Protein AF-A0A957Z0E6-F1 (afdb_monomer)

Structure (mmCIF, N/CA/C/O backbone):
data_AF-A0A957Z0E6-F1
#
_entry.id   AF-A0A957Z0E6-F1
#
loop_
_atom_site.group_PDB
_atom_site.id
_atom_site.type_symbol
_atom_site.label_atom_id
_atom_site.label_alt_id
_atom_site.label_comp_id
_atom_site.label_asym_id
_atom_site.label_entity_id
_atom_site.label_seq_id
_atom_site.pdbx_PDB_ins_code
_atom_site.Cartn_x
_atom_site.Cartn_y
_atom_site.Cartn_z
_atom_site.occupancy
_atom_site.B_iso_or_equiv
_atom_site.auth_seq_id
_atom_site.auth_comp_id
_atom_site.auth_asym_id
_atom_site.auth_atom_id
_atom_site.pdbx_PDB_model_num
ATOM 1 N N . VAL A 1 1 ? -16.291 2.905 -5.915 1.00 87.62 1 VAL A N 1
ATOM 2 C CA . VAL A 1 1 ? -15.103 3.470 -5.220 1.00 87.62 1 VAL A CA 1
ATOM 3 C C . VAL A 1 1 ? -15.574 4.403 -4.109 1.00 87.62 1 VAL A C 1
ATOM 5 O O . VAL A 1 1 ? -16.578 5.071 -4.316 1.00 87.62 1 VAL A O 1
ATOM 8 N N . LYS A 1 2 ? -14.901 4.446 -2.949 1.00 88.88 2 LYS A N 1
ATOM 9 C CA . LYS A 1 2 ? -15.154 5.433 -1.879 1.00 88.88 2 LYS A CA 1
ATOM 10 C C . LYS A 1 2 ? -13.879 6.237 -1.640 1.00 88.88 2 LYS A C 1
ATOM 12 O O . LYS A 1 2 ? -12.852 5.644 -1.325 1.00 88.88 2 LYS A O 1
ATOM 17 N N . VAL A 1 3 ? -13.952 7.556 -1.790 1.00 89.81 3 VAL A N 1
ATOM 18 C CA . VAL A 1 3 ? -12.810 8.460 -1.595 1.00 89.81 3 VAL A CA 1
ATOM 19 C C . VAL A 1 3 ? -12.807 8.975 -0.157 1.00 89.81 3 VAL A C 1
ATOM 21 O O . VAL A 1 3 ? -13.855 9.335 0.377 1.00 89.81 3 VAL A O 1
ATOM 24 N N . VAL A 1 4 ? -11.631 8.983 0.469 1.00 89.19 4 VAL A N 1
ATOM 25 C CA . VAL A 1 4 ? -11.376 9.584 1.785 1.00 89.19 4 VAL A CA 1
ATOM 26 C C . VAL A 1 4 ? -10.402 10.737 1.568 1.00 89.19 4 VAL A C 1
ATOM 28 O O . VAL A 1 4 ? -9.393 10.557 0.890 1.00 89.19 4 VAL A O 1
ATOM 31 N N . VAL A 1 5 ? -10.718 11.910 2.113 1.00 90.38 5 VAL A N 1
ATOM 32 C CA . VAL A 1 5 ? -9.913 13.136 1.987 1.00 90.38 5 VAL A CA 1
ATOM 33 C C . VAL A 1 5 ? -9.289 13.499 3.329 1.00 90.38 5 VAL A C 1
ATOM 35 O O . VAL A 1 5 ? -9.825 13.097 4.356 1.00 90.38 5 VAL A O 1
ATOM 38 N N . ASP A 1 6 ? -8.160 14.214 3.296 1.00 88.81 6 ASP A N 1
ATOM 39 C CA . ASP A 1 6 ? -7.414 14.787 4.435 1.00 88.81 6 ASP A CA 1
ATOM 40 C C . ASP A 1 6 ? -7.524 14.015 5.764 1.00 88.81 6 ASP A C 1
ATOM 42 O O . ASP A 1 6 ? -7.834 14.552 6.825 1.00 88.81 6 ASP A O 1
ATOM 46 N N . THR A 1 7 ? -7.374 12.689 5.712 1.00 87.81 7 THR A N 1
ATOM 47 C CA . THR A 1 7 ? -7.490 11.849 6.901 1.00 87.81 7 THR A CA 1
ATOM 48 C C . THR A 1 7 ? -6.649 10.591 6.767 1.00 87.81 7 THR A C 1
ATOM 50 O O . THR A 1 7 ? -6.691 9.864 5.774 1.00 87.81 7 THR A O 1
ATOM 53 N N . CYS A 1 8 ? -5.893 10.295 7.821 1.00 86.69 8 CYS A N 1
ATOM 54 C CA . CYS A 1 8 ? -5.113 9.074 7.916 1.00 86.69 8 CYS A CA 1
ATOM 55 C C . CYS A 1 8 ? -6.019 7.857 8.153 1.00 86.69 8 CYS A C 1
ATOM 57 O O . CYS A 1 8 ? -6.662 7.747 9.198 1.00 86.69 8 CYS A O 1
ATOM 59 N N . THR A 1 9 ? -6.008 6.895 7.232 1.00 88.19 9 THR A N 1
ATOM 60 C CA . THR A 1 9 ? -6.909 5.731 7.263 1.00 88.19 9 THR A CA 1
ATOM 61 C C . THR A 1 9 ? -6.513 4.633 8.259 1.00 88.19 9 THR A C 1
ATOM 63 O O . THR A 1 9 ? -7.353 3.801 8.596 1.00 88.19 9 THR A O 1
ATOM 66 N N . TYR A 1 10 ? -5.275 4.643 8.771 1.00 84.12 10 TYR A N 1
ATOM 67 C CA . TYR A 1 10 ? -4.758 3.637 9.714 1.00 84.12 10 TYR A CA 1
ATOM 68 C C . TYR A 1 10 ? -4.567 4.159 11.151 1.00 84.12 10 TYR A C 1
ATOM 70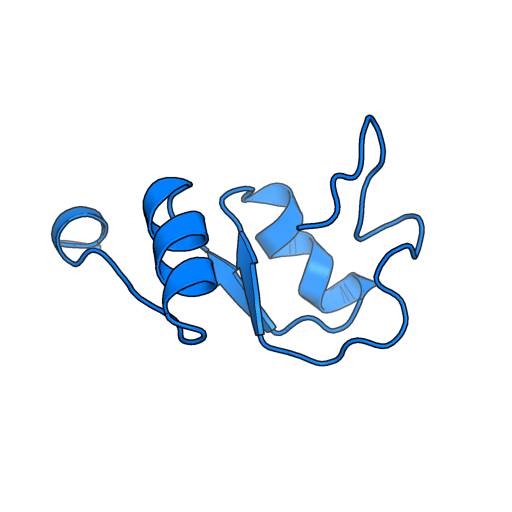 O O . TYR A 1 10 ? -4.234 3.380 12.035 1.00 84.12 10 TYR A O 1
ATOM 78 N N . ILE A 1 11 ? -4.777 5.456 11.409 1.00 83.06 11 ILE A N 1
ATOM 79 C CA . ILE A 1 11 ? -4.761 6.034 12.771 1.00 83.06 11 ILE A CA 1
ATOM 80 C C . ILE A 1 11 ? -6.183 6.356 13.227 1.00 83.06 11 ILE A C 1
ATOM 82 O O . ILE A 1 11 ? -6.600 5.946 14.305 1.00 83.06 11 ILE A O 1
ATOM 86 N N . THR A 1 12 ? -6.969 7.031 12.385 1.00 72.88 12 THR A N 1
ATOM 87 C CA . THR A 1 12 ? -8.322 7.498 12.746 1.00 72.88 12 THR A CA 1
ATOM 88 C C . THR A 1 12 ? -9.401 6.418 12.627 1.00 72.88 12 THR A C 1
ATOM 90 O O . THR A 1 12 ? -10.590 6.714 12.590 1.00 72.88 12 THR A O 1
ATOM 93 N N . ALA A 1 13 ? -9.005 5.141 12.603 1.00 65.00 13 ALA A N 1
ATOM 94 C CA . ALA A 1 13 ? -9.915 4.002 12.678 1.00 65.00 13 ALA A CA 1
ATOM 95 C C . ALA A 1 13 ? -11.000 3.906 11.580 1.00 65.00 13 ALA A C 1
ATOM 97 O O . ALA A 1 13 ? -11.921 3.101 11.709 1.00 65.00 13 ALA A O 1
ATOM 98 N N . ILE A 1 14 ? -10.868 4.630 10.462 1.00 75.19 14 ILE A N 1
ATOM 99 C CA . ILE A 1 14 ? -11.799 4.544 9.318 1.00 75.19 14 ILE A CA 1
ATOM 100 C C . ILE A 1 14 ? -11.859 3.120 8.738 1.00 75.19 14 ILE A C 1
ATOM 102 O O . ILE A 1 14 ? -12.881 2.704 8.196 1.00 75.19 14 ILE A O 1
ATOM 106 N N . LEU A 1 15 ? -10.766 2.363 8.866 1.00 71.50 15 LEU A N 1
ATOM 107 C CA . LEU A 1 15 ? -10.640 0.992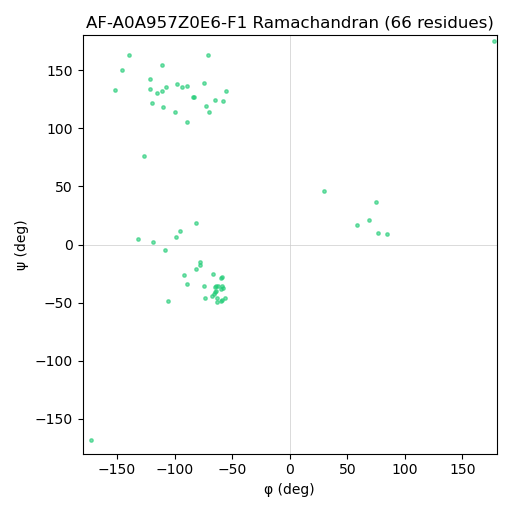 8.369 1.00 71.50 15 LEU A CA 1
ATOM 108 C C . LEU A 1 15 ? -10.947 -0.093 9.418 1.00 71.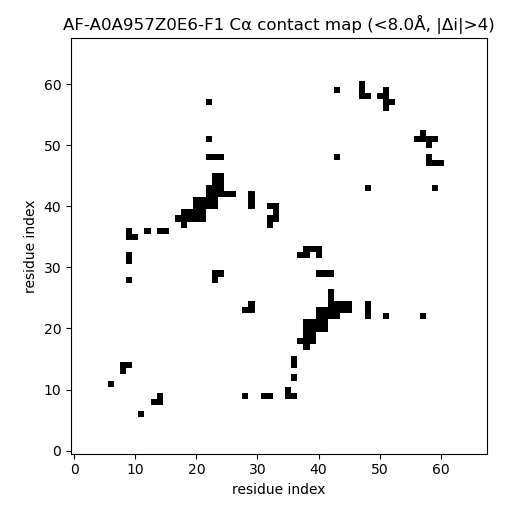50 15 LEU A C 1
ATOM 110 O O . LEU A 1 15 ? -10.659 -1.263 9.161 1.00 71.50 15 LEU A O 1
ATOM 114 N N . ARG A 1 16 ? -11.512 0.246 10.593 1.00 60.53 16 ARG A N 1
ATOM 115 C CA . ARG A 1 16 ? -11.838 -0.762 11.623 1.00 60.53 16 ARG A CA 1
ATOM 116 C C . ARG A 1 16 ? -12.738 -1.862 11.036 1.00 60.53 16 ARG A C 1
ATOM 118 O O . ARG A 1 16 ? -13.741 -1.568 10.392 1.00 60.53 16 ARG A O 1
ATOM 125 N N . ASN A 1 17 ? -12.366 -3.120 11.293 1.00 58.56 17 ASN A N 1
ATOM 126 C CA . ASN A 1 17 ? -13.046 -4.361 10.883 1.00 58.56 17 ASN A CA 1
ATOM 127 C C . ASN A 1 17 ? -12.941 -4.803 9.411 1.00 58.56 17 ASN A C 1
ATOM 129 O O . ASN A 1 17 ? -13.876 -5.409 8.888 1.00 58.56 17 ASN A O 1
ATOM 133 N N . LYS A 1 18 ? -11.797 -4.607 8.742 1.00 60.66 18 LYS A N 1
ATOM 134 C CA . LYS A 1 18 ? -11.499 -5.347 7.497 1.00 60.66 18 LYS A CA 1
ATOM 135 C C . LYS A 1 18 ? -10.147 -6.062 7.553 1.00 60.66 18 LYS A C 1
ATOM 137 O O . LYS A 1 18 ? -9.195 -5.587 6.933 1.00 60.66 18 LYS A O 1
ATOM 142 N N . PRO A 1 19 ? -10.043 -7.196 8.273 1.00 64.62 19 PRO A N 1
ATOM 143 C CA . PRO A 1 19 ? -8.897 -8.083 8.108 1.00 64.62 19 PRO A CA 1
ATOM 144 C C . PRO A 1 19 ? -8.824 -8.510 6.636 1.00 64.62 19 PRO A C 1
ATOM 146 O O . PRO A 1 19 ? -9.800 -9.001 6.070 1.00 64.62 19 PRO A O 1
ATOM 149 N N . GLY A 1 20 ? -7.691 -8.262 5.983 1.00 82.69 20 GLY A N 1
ATOM 150 C CA . GLY A 1 20 ? -7.562 -8.489 4.548 1.00 82.69 20 GLY A CA 1
ATOM 151 C C . GLY A 1 20 ? -6.206 -8.083 3.990 1.00 82.69 20 GLY A C 1
ATOM 152 O O . GLY A 1 20 ? -5.354 -7.554 4.707 1.00 82.69 20 GLY A O 1
ATOM 153 N N . VAL A 1 21 ? -6.015 -8.370 2.703 1.00 92.38 21 VAL A N 1
ATOM 154 C CA . VAL A 1 21 ? -4.883 -7.861 1.925 1.00 92.38 21 VAL A CA 1
ATOM 155 C C . VAL A 1 21 ? -5.238 -6.459 1.443 1.00 92.38 21 VAL A C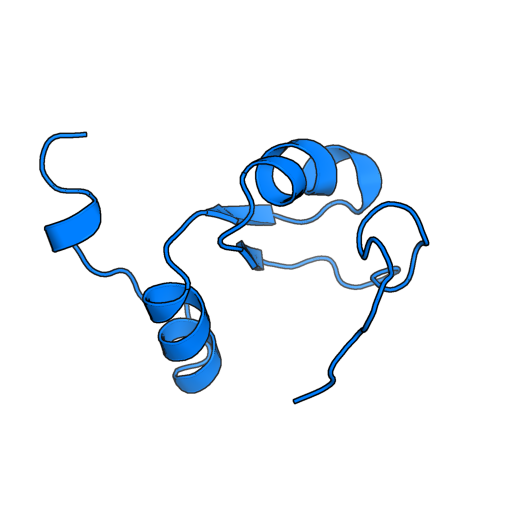 1
ATOM 157 O O . VAL A 1 21 ? -6.294 -6.266 0.844 1.00 92.38 21 VAL A O 1
ATOM 160 N N . MET A 1 22 ? -4.377 -5.482 1.710 1.00 93.12 22 MET A N 1
ATOM 161 C CA . MET A 1 22 ? -4.498 -4.126 1.185 1.00 93.12 22 MET A CA 1
ATOM 162 C C . MET A 1 22 ? -3.254 -3.772 0.387 1.00 93.12 22 MET A C 1
ATOM 164 O O . MET A 1 22 ? -2.133 -3.986 0.849 1.00 93.12 22 MET A O 1
ATOM 168 N N . MET A 1 23 ? -3.466 -3.195 -0.793 1.00 96.38 23 MET A N 1
ATOM 169 C CA . MET A 1 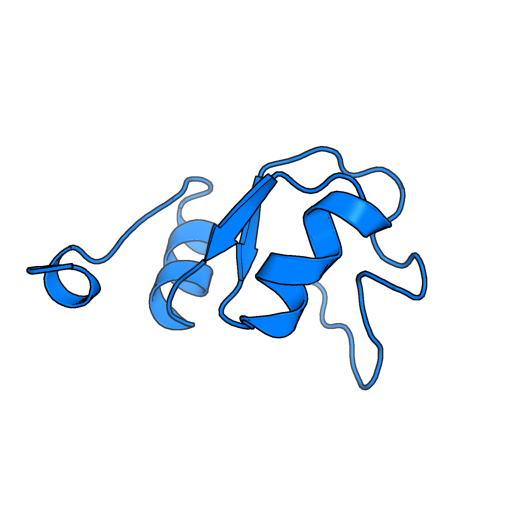23 ? -2.387 -2.662 -1.609 1.00 96.38 23 MET A CA 1
ATOM 170 C C . MET A 1 23 ? -2.253 -1.153 -1.404 1.00 96.38 23 MET A C 1
ATOM 172 O O . MET A 1 23 ? -3.257 -0.445 -1.311 1.00 96.38 23 MET A O 1
ATOM 176 N N . THR A 1 24 ? -1.021 -0.654 -1.311 1.00 95.81 24 THR A N 1
ATOM 177 C CA . THR A 1 24 ? -0.753 0.779 -1.162 1.00 95.81 24 THR A CA 1
ATOM 178 C C . THR A 1 24 ? 0.522 1.200 -1.882 1.00 95.81 24 THR A C 1
ATOM 180 O O . THR A 1 24 ? 1.483 0.439 -1.958 1.00 95.81 24 THR A O 1
ATOM 183 N N . ASN A 1 25 ? 0.548 2.454 -2.331 1.00 97.00 25 ASN A N 1
ATOM 184 C CA . ASN A 1 25 ? 1.744 3.141 -2.817 1.00 97.00 25 ASN A CA 1
ATOM 185 C C . ASN A 1 25 ? 2.384 4.067 -1.775 1.00 97.00 25 ASN A C 1
ATOM 187 O O . ASN A 1 25 ? 3.332 4.788 -2.079 1.00 97.00 25 ASN A O 1
ATOM 191 N N . SER A 1 26 ? 1.892 4.059 -0.534 1.00 96.19 26 SER A N 1
ATOM 192 C CA . SER A 1 26 ? 2.470 4.827 0.566 1.00 96.19 26 SER A CA 1
ATOM 193 C C . SER A 1 26 ? 3.352 3.939 1.437 1.00 96.19 26 SER A C 1
ATOM 195 O O . SER A 1 26 ? 2.850 3.071 2.152 1.00 96.19 26 SER A O 1
ATOM 197 N N . ALA 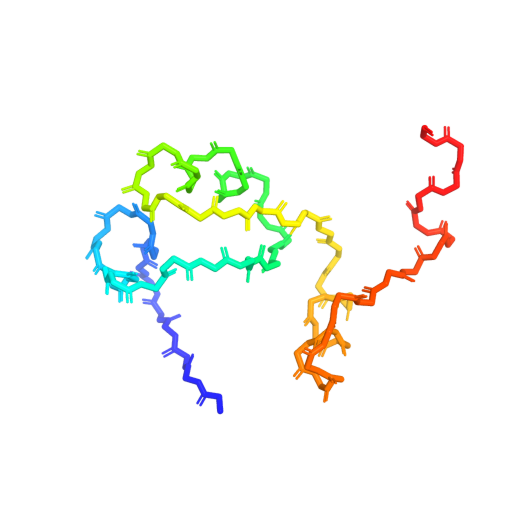A 1 27 ? 4.661 4.204 1.449 1.00 96.50 27 ALA A N 1
ATOM 198 C CA . ALA A 1 27 ? 5.601 3.488 2.316 1.00 96.50 27 ALA A CA 1
ATOM 199 C C . ALA A 1 27 ? 5.250 3.664 3.806 1.00 96.50 27 ALA A C 1
ATOM 201 O O . ALA A 1 27 ? 5.297 2.715 4.585 1.00 96.50 27 ALA A O 1
ATOM 202 N N . LYS A 1 28 ? 4.801 4.869 4.192 1.00 95.19 28 LYS A N 1
ATOM 203 C CA . LYS A 1 28 ? 4.331 5.166 5.553 1.00 95.19 28 LYS A CA 1
ATOM 204 C C . LYS A 1 28 ? 3.153 4.271 5.940 1.00 95.19 28 LYS A C 1
ATOM 206 O O . LYS A 1 28 ? 3.154 3.680 7.015 1.00 95.19 28 LYS A O 1
ATOM 211 N N . TRP A 1 29 ? 2.154 4.165 5.065 1.00 94.12 29 TRP A N 1
ATOM 212 C CA . TRP A 1 29 ? 0.995 3.311 5.316 1.00 94.12 29 TRP A CA 1
ATOM 213 C C . TRP A 1 29 ? 1.411 1.842 5.403 1.00 94.12 29 TRP A C 1
ATOM 215 O O . TRP A 1 29 ? 1.029 1.159 6.349 1.00 94.12 29 TRP A O 1
ATOM 225 N N . ALA A 1 30 ? 2.247 1.386 4.465 1.00 95.56 30 ALA A N 1
ATOM 226 C CA . ALA A 1 30 ? 2.724 0.011 4.413 1.00 95.56 30 ALA A CA 1
ATOM 227 C C . ALA A 1 30 ? 3.455 -0.420 5.692 1.00 95.56 30 ALA A C 1
ATOM 229 O O . ALA A 1 30 ? 3.281 -1.546 6.150 1.00 95.56 30 ALA A O 1
ATOM 230 N N . HIS A 1 31 ? 4.222 0.493 6.286 1.00 94.75 31 HIS A N 1
ATOM 231 C CA . HIS A 1 31 ? 4.949 0.248 7.523 1.00 94.75 31 HIS A CA 1
ATOM 232 C C . HIS A 1 31 ? 4.036 0.198 8.762 1.00 94.75 31 HIS A C 1
ATOM 234 O O . HIS A 1 31 ? 4.159 -0.710 9.579 1.00 94.75 31 HIS A O 1
ATOM 240 N N . TYR A 1 32 ? 3.107 1.150 8.918 1.00 92.94 32 TYR A N 1
ATOM 241 C CA . TYR A 1 32 ? 2.327 1.287 10.159 1.00 92.94 32 TYR A CA 1
ATOM 242 C C . TYR A 1 32 ? 0.998 0.516 10.178 1.00 92.94 32 TYR A C 1
ATOM 244 O O . TYR A 1 32 ? 0.503 0.167 11.251 1.00 92.94 32 TYR A O 1
ATOM 252 N N . ALA A 1 33 ? 0.384 0.252 9.024 1.00 91.25 33 ALA A N 1
ATOM 253 C CA . ALA A 1 33 ? -0.931 -0.385 8.965 1.00 91.25 33 ALA A CA 1
ATOM 254 C C . ALA A 1 33 ? -0.993 -1.811 9.553 1.00 91.25 33 ALA A C 1
ATOM 256 O O . ALA A 1 33 ? -2.007 -2.108 10.194 1.00 91.25 33 ALA A O 1
ATOM 257 N N . PRO A 1 34 ? 0.037 -2.678 9.422 1.00 91.12 34 PRO A N 1
ATOM 258 C CA . PRO A 1 34 ? 0.028 -3.984 10.079 1.00 91.12 34 PRO A CA 1
ATOM 259 C C . PRO A 1 34 ? -0.166 -3.877 11.594 1.00 91.12 34 PRO A C 1
ATOM 261 O O . PRO A 1 34 ? -1.018 -4.562 12.151 1.00 91.12 34 PRO A O 1
ATOM 264 N N . GLY A 1 35 ? 0.568 -2.968 12.247 1.00 89.75 35 GLY A N 1
ATOM 265 C CA . GLY A 1 35 ? 0.499 -2.771 13.697 1.00 89.75 35 GLY A CA 1
ATOM 266 C C . GLY A 1 35 ? -0.768 -2.051 14.162 1.00 89.75 35 GLY A C 1
ATOM 267 O O . GLY A 1 35 ? -1.312 -2.387 15.209 1.00 89.75 35 GLY A O 1
ATOM 268 N N . ASN A 1 36 ? -1.270 -1.090 13.381 1.00 89.00 36 ASN A N 1
ATOM 269 C CA . ASN A 1 36 ? -2.387 -0.250 13.823 1.00 89.00 36 ASN A CA 1
ATOM 270 C C . ASN A 1 36 ? -3.772 -0.818 13.485 1.00 89.00 36 ASN A C 1
ATOM 272 O O . ASN A 1 36 ? -4.726 -0.584 14.227 1.00 89.00 36 ASN A O 1
ATOM 276 N N . VAL A 1 37 ? -3.914 -1.511 12.350 1.00 88.25 37 VAL A N 1
ATOM 277 C CA . VAL A 1 37 ? -5.216 -2.003 11.859 1.00 88.25 37 VAL A CA 1
ATOM 278 C C . VAL A 1 37 ? -5.203 -3.477 11.444 1.00 88.25 37 VAL A C 1
ATOM 280 O O . VAL A 1 37 ? -6.213 -3.969 10.944 1.00 88.25 37 VAL A O 1
ATOM 283 N N . GLY A 1 38 ? -4.093 -4.197 11.643 1.00 88.19 38 GLY A N 1
ATOM 284 C CA . GLY A 1 38 ? -4.000 -5.632 11.347 1.00 88.19 38 GLY A CA 1
ATOM 285 C C . GLY A 1 38 ? -4.046 -5.974 9.854 1.00 88.19 38 GLY A C 1
ATOM 286 O O . GLY A 1 38 ? -4.399 -7.095 9.487 1.00 88.19 38 GLY A O 1
ATOM 287 N N . ALA A 1 39 ? -3.742 -5.014 8.975 1.00 90.12 39 ALA A N 1
ATOM 288 C CA . ALA A 1 39 ? -3.761 -5.238 7.532 1.00 90.12 39 ALA A CA 1
ATOM 289 C C . ALA A 1 39 ? -2.547 -6.064 7.075 1.00 90.12 39 ALA A C 1
ATOM 291 O O . ALA A 1 39 ? -1.417 -5.802 7.490 1.00 90.12 39 ALA A O 1
ATOM 292 N N . ARG A 1 40 ? -2.761 -7.007 6.147 1.00 93.25 40 ARG A N 1
ATOM 293 C CA . ARG A 1 40 ? -1.670 -7.596 5.356 1.00 93.25 40 ARG A CA 1
ATOM 294 C C . ARG A 1 40 ? -1.402 -6.682 4.173 1.00 93.25 40 ARG A C 1
ATOM 296 O O . ARG A 1 40 ? -2.329 -6.346 3.442 1.00 93.25 40 ARG A O 1
ATOM 303 N N . VAL A 1 41 ? 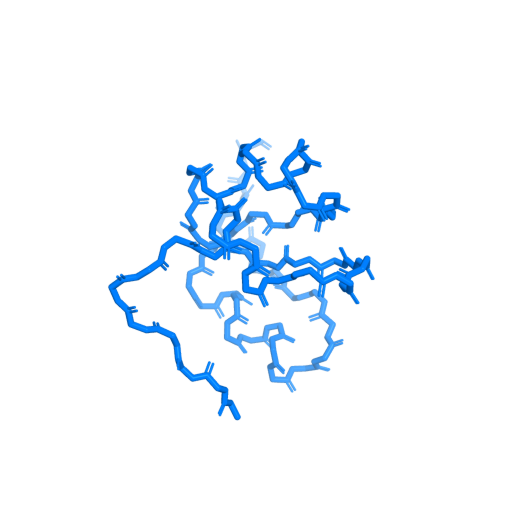-0.156 -6.273 3.988 1.00 94.62 41 VAL A N 1
ATOM 304 C CA . VAL A 1 41 ? 0.175 -5.202 3.047 1.00 94.62 41 VAL A CA 1
ATOM 305 C C . VAL A 1 41 ? 0.862 -5.748 1.806 1.00 94.62 41 VAL A C 1
ATOM 307 O O . VAL A 1 41 ? 1.801 -6.531 1.909 1.00 94.62 41 VAL A O 1
ATOM 310 N N . VAL A 1 42 ? 0.434 -5.258 0.645 1.00 96.69 42 VAL A N 1
ATOM 311 C CA . VAL A 1 42 ? 1.208 -5.289 -0.598 1.00 96.69 42 VAL A CA 1
ATOM 312 C C . VAL A 1 42 ? 1.626 -3.858 -0.915 1.00 96.69 42 VAL A C 1
ATOM 314 O O . VAL A 1 42 ? 0.784 -2.977 -1.083 1.00 96.69 42 VAL A O 1
ATOM 317 N N . PHE A 1 43 ? 2.927 -3.603 -0.964 1.00 96.44 43 PHE A N 1
ATOM 318 C CA . PHE A 1 43 ? 3.435 -2.311 -1.407 1.00 96.44 43 PHE A CA 1
ATOM 319 C C . PHE A 1 43 ? 3.637 -2.334 -2.922 1.00 96.44 43 PHE A C 1
ATOM 321 O O . PHE A 1 43 ? 4.155 -3.315 -3.454 1.00 96.44 43 PHE A O 1
ATOM 328 N N . GLY A 1 44 ? 3.238 -1.265 -3.607 1.00 96.44 44 GLY A N 1
ATOM 329 C CA . GLY A 1 44 ? 3.585 -1.089 -5.009 1.00 96.44 44 GLY A CA 1
ATOM 330 C C . GLY A 1 44 ? 3.198 0.252 -5.593 1.00 96.44 44 GLY A C 1
ATOM 331 O O . GLY A 1 44 ? 2.896 1.199 -4.876 1.00 96.44 44 GLY A O 1
ATOM 332 N N . SER A 1 45 ? 3.264 0.367 -6.910 1.00 97.06 45 SER A N 1
ATOM 333 C CA . SER A 1 45 ? 2.972 1.621 -7.599 1.00 97.06 45 SER A CA 1
ATOM 334 C C . SER A 1 45 ? 1.479 1.967 -7.567 1.00 97.06 45 SER A C 1
ATOM 336 O O . SER A 1 45 ? 0.610 1.123 -7.341 1.00 97.06 45 SER A O 1
ATOM 338 N N . MET A 1 46 ? 1.151 3.232 -7.853 1.00 96.75 46 MET A N 1
ATOM 339 C CA . MET A 1 46 ? -0.248 3.644 -8.034 1.00 96.75 46 MET A CA 1
ATOM 340 C C . MET A 1 46 ? -0.929 2.858 -9.165 1.00 96.75 46 MET A C 1
ATOM 342 O O . MET A 1 46 ? -2.108 2.525 -9.056 1.00 96.75 46 MET A O 1
ATOM 346 N N . TRP A 1 47 ? -0.182 2.538 -10.224 1.00 97.56 47 TRP A N 1
ATOM 347 C CA . TRP A 1 47 ? -0.676 1.763 -11.356 1.00 97.56 47 TRP A CA 1
ATOM 348 C C . TRP A 1 47 ? -1.082 0.347 -10.945 1.00 97.56 47 TRP A C 1
ATOM 350 O O . TRP A 1 47 ? -2.207 -0.075 -11.214 1.00 97.56 47 TRP A O 1
ATOM 360 N N . GLU A 1 48 ? -0.212 -0.357 -10.222 1.00 97.81 48 GLU A N 1
ATOM 361 C CA . GLU A 1 48 ? -0.506 -1.701 -9.722 1.00 97.81 48 GLU A CA 1
ATOM 362 C C . GLU A 1 48 ? -1.676 -1.702 -8.723 1.00 97.81 48 GLU A C 1
ATOM 364 O O . GLU A 1 48 ? -2.506 -2.610 -8.769 1.00 97.81 48 GLU A O 1
ATOM 369 N N . CYS A 1 49 ? -1.817 -0.664 -7.884 1.00 97.44 49 CYS A N 1
ATOM 370 C CA . CYS A 1 49 ? -2.982 -0.502 -7.003 1.00 97.44 49 CYS A CA 1
ATOM 371 C C . CYS A 1 49 ? -4.299 -0.444 -7.795 1.00 97.44 49 CYS A C 1
ATOM 373 O O . CYS A 1 49 ? -5.260 -1.133 -7.448 1.00 97.44 49 CYS A O 1
ATOM 375 N N . VAL A 1 50 ? -4.356 0.370 -8.857 1.00 97.00 50 VAL A N 1
ATOM 376 C CA . VAL A 1 50 ? -5.564 0.520 -9.688 1.00 97.00 50 VAL A CA 1
ATOM 377 C C . VAL A 1 50 ? -5.859 -0.768 -10.457 1.00 97.00 50 VAL A C 1
ATOM 379 O O . VAL A 1 50 ? -7.002 -1.222 -10.454 1.00 97.00 50 VAL A O 1
ATOM 382 N N . ARG A 1 51 ? -4.840 -1.400 -11.054 1.00 98.06 51 ARG A N 1
ATOM 383 C CA . ARG A 1 51 ? -4.997 -2.667 -11.787 1.00 98.06 51 ARG A CA 1
ATOM 384 C C . ARG A 1 51 ? -5.431 -3.819 -10.890 1.00 98.06 51 ARG A C 1
ATOM 386 O O . ARG A 1 51 ? -6.300 -4.593 -11.279 1.00 98.06 51 ARG A O 1
ATOM 393 N N . SER A 1 52 ? -4.886 -3.905 -9.681 1.00 97.75 52 SER A N 1
ATOM 394 C CA . SER A 1 52 ? -5.307 -4.910 -8.703 1.00 97.75 52 SER A CA 1
ATOM 395 C C . SER A 1 52 ? -6.759 -4.696 -8.266 1.00 97.75 52 SER A C 1
ATOM 397 O O . SER A 1 52 ? -7.535 -5.644 -8.167 1.00 97.75 52 SER A O 1
ATOM 399 N N . ALA A 1 53 ? -7.162 -3.437 -8.055 1.00 96.25 53 ALA A N 1
ATOM 400 C CA . ALA A 1 53 ? -8.541 -3.102 -7.708 1.00 96.25 53 ALA A CA 1
ATOM 401 C C . ALA A 1 53 ? -9.534 -3.429 -8.839 1.00 96.25 53 ALA A C 1
ATOM 403 O O . ALA A 1 53 ? -10.646 -3.863 -8.551 1.00 96.25 53 ALA A O 1
ATOM 404 N N . GLU A 1 54 ? -9.137 -3.241 -10.101 1.00 97.62 54 GLU A N 1
ATOM 405 C CA . GLU A 1 54 ? -9.929 -3.603 -11.286 1.00 97.62 54 GLU A CA 1
ATOM 406 C C . GLU A 1 54 ? -10.116 -5.123 -11.411 1.00 97.62 54 GLU A C 1
ATOM 408 O O . GLU A 1 54 ? -11.220 -5.583 -11.693 1.00 97.62 54 GLU A O 1
ATOM 413 N N . ARG A 1 55 ? -9.054 -5.907 -11.175 1.00 97.44 55 ARG A N 1
ATOM 414 C CA . ARG A 1 55 ? -9.075 -7.374 -11.318 1.00 97.44 55 ARG A CA 1
ATOM 415 C C . ARG A 1 55 ? -9.658 -8.111 -10.113 1.00 97.44 55 ARG A C 1
ATOM 417 O O . ARG A 1 55 ? -10.073 -9.256 -10.243 1.00 97.44 55 ARG A O 1
ATOM 424 N N . GLY A 1 56 ? -9.675 -7.476 -8.941 1.00 95.81 56 GLY A N 1
ATOM 425 C CA . GLY A 1 56 ? -10.079 -8.116 -7.686 1.00 95.81 56 GLY A CA 1
ATOM 426 C C . GLY A 1 56 ? -9.017 -9.049 -7.091 1.00 95.81 56 GLY A C 1
ATOM 427 O O . GLY A 1 56 ? -9.294 -9.751 -6.121 1.00 95.81 56 GLY A O 1
ATOM 428 N N . GLU A 1 57 ? -7.801 -9.034 -7.632 1.00 96.31 57 GLU A N 1
ATOM 429 C CA . GLU A 1 57 ? -6.652 -9.818 -7.178 1.00 96.31 57 GLU A CA 1
ATOM 430 C C . GLU A 1 57 ? -5.374 -8.976 -7.235 1.00 96.31 57 GLU A C 1
ATOM 432 O O . GLU A 1 57 ? -5.333 -7.936 -7.893 1.00 96.31 57 GLU A O 1
ATOM 437 N N . VAL A 1 58 ? -4.321 -9.407 -6.539 1.00 96.50 58 VAL A N 1
ATOM 438 C CA . VAL A 1 58 ? -3.030 -8.707 -6.575 1.00 96.50 58 VAL A CA 1
ATOM 439 C C . VAL A 1 58 ? -2.397 -8.904 -7.948 1.00 96.50 58 VAL A C 1
ATOM 441 O O . VAL A 1 58 ? -1.989 -10.008 -8.296 1.00 96.50 58 VAL A O 1
ATOM 444 N N . TRP A 1 59 ? -2.270 -7.815 -8.700 1.00 97.19 59 TRP A N 1
ATOM 445 C CA . TRP A 1 59 ? -1.540 -7.764 -9.958 1.00 97.19 59 TRP A CA 1
ATOM 446 C C . TRP A 1 59 ? -0.274 -6.929 -9.789 1.00 97.19 59 TRP A C 1
ATOM 448 O O . TRP A 1 59 ? -0.325 -5.823 -9.246 1.00 97.19 59 TRP A O 1
ATOM 458 N N . ARG A 1 60 ? 0.859 -7.452 -10.265 1.00 95.44 60 ARG A N 1
ATOM 459 C CA . ARG A 1 60 ? 2.154 -6.769 -10.217 1.00 95.44 60 ARG A CA 1
ATOM 460 C C . ARG A 1 60 ? 2.738 -6.598 -11.605 1.00 95.44 60 ARG A C 1
ATOM 462 O O . ARG A 1 60 ? 2.632 -7.494 -12.440 1.00 95.44 60 ARG A O 1
ATOM 469 N N . ASP A 1 61 ? 3.373 -5.454 -11.807 1.00 94.81 61 ASP A N 1
ATOM 470 C CA . ASP A 1 61 ? 4.183 -5.198 -12.988 1.00 94.81 61 ASP A CA 1
ATOM 471 C C . ASP A 1 61 ? 5.609 -5.656 -12.690 1.00 94.81 61 ASP A C 1
ATOM 473 O O . ASP A 1 61 ? 6.337 -5.012 -11.936 1.00 94.81 61 ASP A O 1
ATOM 477 N N . GLU A 1 62 ? 6.005 -6.791 -13.257 1.00 91.75 62 GLU A N 1
ATOM 478 C CA . GLU A 1 62 ? 7.321 -7.385 -13.011 1.00 91.75 62 GLU A CA 1
ATOM 479 C C . GLU A 1 62 ? 8.473 -6.444 -13.386 1.00 91.75 62 GLU A C 1
ATOM 481 O O . GLU A 1 62 ? 9.530 -6.494 -12.756 1.00 91.75 62 GLU A O 1
ATOM 486 N N . SER A 1 63 ? 8.266 -5.532 -14.343 1.00 93.06 63 SER A N 1
ATOM 487 C CA . SER A 1 63 ? 9.303 -4.588 -14.770 1.00 93.06 63 SER A CA 1
ATOM 488 C C . SER A 1 63 ? 9.680 -3.576 -13.683 1.00 93.06 63 SER A C 1
ATOM 490 O O . SER A 1 63 ? 10.810 -3.093 -13.667 1.00 93.06 63 SER A O 1
ATOM 492 N N . LEU A 1 64 ? 8.774 -3.296 -12.739 1.00 90.44 64 LEU A N 1
ATOM 493 C CA . LEU A 1 64 ? 9.017 -2.373 -11.626 1.00 90.44 64 LEU A CA 1
AT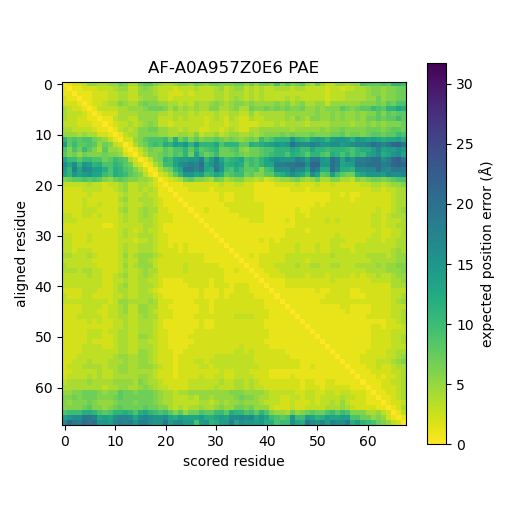OM 494 C C . LEU A 1 64 ? 9.858 -2.989 -10.503 1.00 90.44 64 LEU A C 1
ATOM 496 O O . LEU A 1 64 ? 10.390 -2.258 -9.669 1.00 90.44 64 LEU A O 1
ATOM 500 N N . TRP A 1 65 ? 9.960 -4.317 -10.465 1.00 89.56 65 TRP A N 1
ATOM 501 C CA . TRP A 1 65 ? 10.613 -5.059 -9.383 1.00 89.56 65 TRP A CA 1
ATOM 502 C C . TRP A 1 65 ? 11.814 -5.878 -9.854 1.00 89.56 65 TRP A C 1
ATOM 504 O O . TRP A 1 65 ? 12.419 -6.593 -9.059 1.00 89.56 65 TRP A O 1
ATOM 514 N N . TYR A 1 66 ? 12.159 -5.798 -11.138 1.00 87.69 66 TYR A N 1
ATOM 515 C CA . TYR A 1 66 ? 13.275 -6.543 -11.697 1.00 87.69 66 TYR A CA 1
ATOM 516 C C . TYR A 1 66 ? 14.606 -6.076 -11.086 1.00 87.69 66 TYR A C 1
ATOM 518 O O . TYR A 1 66 ? 14.948 -4.896 -11.150 1.00 87.69 66 TYR A O 1
ATOM 526 N N . GLY A 1 67 ? 15.374 -7.010 -10.519 1.00 78.50 67 GLY A N 1
ATOM 527 C CA . GLY A 1 67 ? 16.697 -6.736 -9.944 1.00 78.50 67 GLY A CA 1
ATOM 528 C C . GLY A 1 67 ? 16.706 -6.222 -8.498 1.00 78.50 67 GLY A C 1
ATOM 529 O O . GLY A 1 67 ? 17.770 -5.817 -8.029 1.00 78.50 67 GLY A O 1
ATOM 530 N N . LEU A 1 68 ? 15.559 -6.240 -7.808 1.00 62.25 68 LEU A N 1
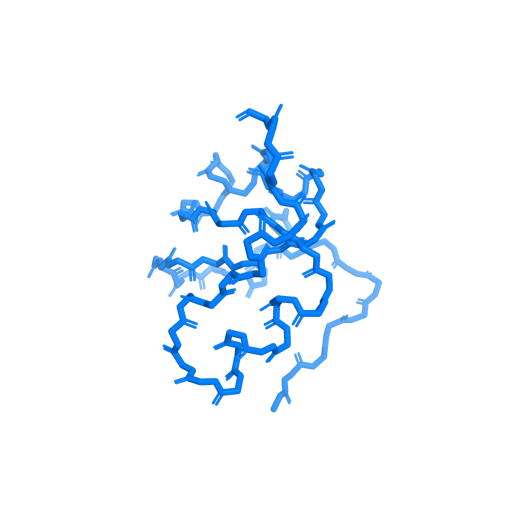ATOM 531 C CA . LEU A 1 68 ? 15.468 -6.123 -6.345 1.00 62.25 68 LEU A CA 1
ATOM 532 C C . LEU A 1 68 ? 15.641 -7.479 -5.650 1.00 62.25 68 LEU A C 1
ATOM 534 O O . LEU A 1 68 ? 15.227 -8.505 -6.237 1.00 62.25 68 LEU A O 1
#

Secondary structure (DSSP, 8-state):
-----SS-TTTS-TTTT--SEEEES-HHHHHHHHHHH--EEEE--HHHHHHHHHHTS----GGGTTT-

Solvent-accessible surface area (backbone atoms only — not comparable to full-atom values): 4377 Å² total; per-residue (Å²): 140,86,89,83,72,101,65,61,56,52,75,72,54,76,54,70,92,57,80,45,83,44,68,37,65,45,68,68,53,59,67,47,26,42,80,60,59,55,35,43,68,44,79,48,51,70,65,33,42,53,52,14,64,73,72,75,46,94,48,79,63,64,83,83,55,66,93,115

pLDDT: mean 89.14, std 10.28, range [58.56, 98.06]

Foldseek 3Di:
DDDDPPDDCQAVVVVAPDAEEAEDQDPVCQVCNCPRRVYRYDYDDPVQNVVCVVVVHRDDDVVRVPPD

Mean predicted aligned error: 4.18 Å

Radius of gyration: 12.55 Å; Cα contacts (8 Å, |Δi|>4): 72; chains: 1; bounding box: 32×25×29 Å

Nearest PDB structures (foldseek):
  7a18-assembly1_C  TM=5.820E-01  e=7.941E+00  Deinococcus radiodurans R1 = ATCC 13939 = DSM 20539
  8q3q-assembly1_a  TM=4.672E-01  e=8.485E+00  Escherichia coli

Sequence (68 aa):
VKVVVDTCTYITAILRNKPGVMMTNSAKWAHYAPGNVGARVVFGSMWECVRSAERGEVWRDESLWYGL